Protein AF-A0A9C6TFQ4-F1 (afdb_monomer_lite)

Structure (mmCIF, N/CA/C/O backbone):
data_AF-A0A9C6TFQ4-F1
#
_entry.id   AF-A0A9C6TFQ4-F1
#
loop_
_atom_site.group_PDB
_atom_site.id
_atom_site.type_symbol
_atom_site.label_atom_id
_atom_site.label_alt_id
_atom_site.label_comp_id
_atom_site.label_asym_id
_atom_site.label_entity_id
_atom_site.label_seq_id
_atom_site.pdbx_PDB_ins_code
_atom_site.Cartn_x
_atom_site.Cartn_y
_atom_site.Cartn_z
_atom_site.occupancy
_atom_site.B_iso_or_equiv
_atom_site.auth_seq_id
_atom_site.auth_comp_id
_atom_site.auth_asym_id
_atom_site.auth_atom_id
_atom_site.pdbx_PDB_model_num
ATOM 1 N N . MET A 1 1 ? 15.669 5.619 -32.828 1.00 64.38 1 MET A N 1
ATOM 2 C CA . MET A 1 1 ? 15.003 5.202 -31.585 1.00 64.38 1 MET A CA 1
ATOM 3 C C . MET A 1 1 ? 15.464 3.792 -31.299 1.00 64.38 1 MET A C 1
ATOM 5 O O . MET A 1 1 ? 15.238 2.929 -32.144 1.00 64.38 1 MET A O 1
ATOM 9 N N . ASP A 1 2 ? 16.198 3.589 -30.209 1.00 92.56 2 ASP A N 1
ATOM 10 C CA . ASP A 1 2 ? 16.538 2.247 -29.743 1.00 92.56 2 ASP A CA 1
ATOM 11 C C . ASP A 1 2 ? 15.408 1.765 -28.828 1.00 92.56 2 ASP A C 1
ATOM 13 O O . ASP A 1 2 ? 15.268 2.222 -27.697 1.00 92.56 2 ASP A O 1
ATOM 17 N N . LEU A 1 3 ? 14.569 0.861 -29.337 1.00 94.62 3 LEU A N 1
ATOM 18 C CA . LEU A 1 3 ? 13.428 0.318 -28.595 1.00 94.62 3 LEU A CA 1
ATOM 19 C C . LEU A 1 3 ? 13.870 -0.354 -27.286 1.00 94.62 3 LEU A C 1
ATOM 21 O O . LEU A 1 3 ? 13.130 -0.377 -26.307 1.00 94.62 3 LEU A O 1
ATOM 25 N N . LYS A 1 4 ? 15.087 -0.906 -27.256 1.00 95.81 4 LYS A N 1
ATOM 26 C CA . LYS A 1 4 ? 15.625 -1.564 -26.066 1.00 95.81 4 LYS A CA 1
ATOM 27 C C . LYS A 1 4 ? 15.899 -0.563 -24.944 1.00 95.81 4 LYS A C 1
ATOM 29 O O . LYS A 1 4 ? 15.689 -0.892 -23.779 1.00 95.81 4 LYS A O 1
ATOM 34 N N . GLU A 1 5 ? 16.368 0.630 -25.296 1.00 95.88 5 GLU A N 1
ATOM 35 C CA . GLU A 1 5 ? 16.615 1.718 -24.352 1.00 95.88 5 GLU A CA 1
ATOM 36 C C . GLU A 1 5 ? 15.294 2.266 -23.797 1.00 95.88 5 GLU A C 1
ATOM 38 O O . GLU A 1 5 ? 15.150 2.388 -22.585 1.00 95.88 5 GLU A O 1
ATOM 43 N N . GLU A 1 6 ? 14.291 2.471 -24.654 1.00 96.19 6 GLU A N 1
ATOM 44 C CA . GLU A 1 6 ? 12.959 2.943 -24.248 1.00 96.19 6 GLU A CA 1
ATOM 45 C C . GLU A 1 6 ? 12.241 1.952 -23.319 1.00 96.19 6 GLU A C 1
ATOM 47 O O . GLU A 1 6 ? 11.694 2.347 -22.294 1.00 96.19 6 GLU A O 1
ATOM 52 N N . VAL A 1 7 ? 12.305 0.646 -23.608 1.00 97.00 7 VAL A N 1
ATOM 53 C CA . VAL A 1 7 ? 11.750 -0.394 -22.721 1.00 97.00 7 VAL A CA 1
ATO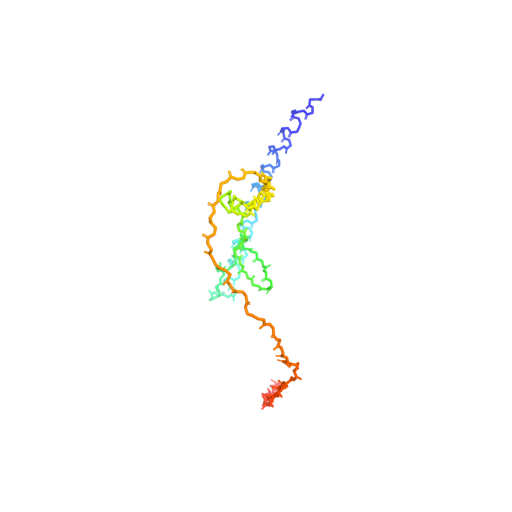M 54 C C . VAL A 1 7 ? 12.479 -0.435 -21.374 1.00 97.00 7 VAL A C 1
ATOM 56 O O . VAL A 1 7 ? 11.849 -0.685 -20.345 1.00 97.00 7 VAL A O 1
ATOM 59 N N . LYS A 1 8 ? 13.797 -0.193 -21.355 1.00 96.62 8 LYS A N 1
ATOM 60 C CA . LYS A 1 8 ? 14.565 -0.123 -20.106 1.00 96.62 8 LYS A CA 1
ATOM 61 C C . LYS A 1 8 ? 14.128 1.079 -19.269 1.00 96.62 8 LYS A C 1
ATOM 63 O O . LYS A 1 8 ? 13.849 0.890 -18.090 1.00 96.62 8 LYS A O 1
ATOM 68 N N . GLN A 1 9 ? 14.025 2.256 -19.886 1.00 96.69 9 GLN A N 1
ATOM 69 C CA . GLN A 1 9 ? 13.590 3.475 -19.208 1.00 96.69 9 GLN A CA 1
ATOM 70 C C . GLN A 1 9 ? 12.162 3.336 -18.676 1.00 96.69 9 GLN A C 1
ATOM 72 O O . GLN A 1 9 ? 11.925 3.588 -17.506 1.00 96.69 9 GLN A O 1
ATOM 77 N N . LEU A 1 10 ? 11.233 2.822 -19.488 1.00 97.25 10 LEU A N 1
ATOM 78 C CA . LEU A 1 10 ? 9.848 2.612 -19.065 1.00 97.25 10 LEU A CA 1
ATOM 79 C C . LEU A 1 10 ? 9.744 1.674 -17.855 1.00 97.25 10 LEU A C 1
ATOM 81 O O . LEU A 1 10 ? 8.888 1.864 -16.997 1.00 97.25 10 LEU A O 1
ATOM 85 N N . ARG A 1 11 ? 10.600 0.647 -17.780 1.00 97.12 11 ARG A N 1
ATOM 86 C CA . ARG A 1 11 ? 10.639 -0.253 -16.622 1.00 97.12 11 ARG A CA 1
ATOM 87 C C . ARG A 1 11 ? 11.129 0.462 -15.365 1.00 97.12 11 ARG A C 1
ATOM 89 O O . ARG A 1 11 ? 10.619 0.166 -14.294 1.00 97.12 11 ARG A O 1
ATOM 96 N N . GLU A 1 12 ? 12.124 1.332 -15.490 1.00 97.62 12 GLU A N 1
ATOM 97 C CA . GLU A 1 12 ? 12.639 2.139 -14.377 1.00 97.62 12 GLU A CA 1
ATOM 98 C C . GLU A 1 12 ? 11.568 3.131 -13.908 1.00 97.62 12 GLU A C 1
ATOM 100 O O . GLU A 1 12 ? 11.170 3.077 -12.750 1.00 97.62 12 GLU A O 1
ATOM 105 N N . ASP A 1 13 ? 10.981 3.896 -14.831 1.00 97.81 13 ASP A N 1
ATOM 106 C CA . ASP A 1 13 ? 9.906 4.849 -14.535 1.00 97.81 13 ASP A CA 1
ATOM 107 C C . ASP A 1 13 ? 8.687 4.167 -13.887 1.00 97.81 13 ASP A C 1
ATOM 109 O O . ASP A 1 13 ? 8.040 4.733 -13.008 1.00 97.81 13 ASP A O 1
ATOM 113 N N . TYR A 1 14 ? 8.357 2.941 -14.315 1.00 97.12 14 TYR A N 1
ATOM 114 C CA . TYR A 1 14 ? 7.276 2.160 -13.714 1.00 97.12 14 TYR A CA 1
ATOM 115 C C . TYR A 1 14 ? 7.581 1.773 -12.263 1.00 97.12 14 TYR A C 1
ATOM 117 O O . TYR A 1 14 ? 6.690 1.853 -11.424 1.00 97.12 14 TYR A O 1
ATOM 125 N N . VAL A 1 15 ? 8.817 1.361 -11.965 1.00 97.88 15 VAL A N 1
ATOM 126 C CA . VAL A 1 15 ? 9.231 1.006 -10.597 1.00 97.88 15 VAL A CA 1
ATOM 127 C C . VAL A 1 15 ? 9.208 2.239 -9.697 1.00 97.88 15 VAL A C 1
ATOM 129 O O . VAL A 1 15 ? 8.644 2.177 -8.608 1.00 97.88 15 VAL A O 1
ATOM 132 N N . ASP A 1 16 ? 9.736 3.366 -10.172 1.00 97.50 16 ASP A N 1
ATOM 133 C CA . ASP A 1 16 ? 9.722 4.629 -9.426 1.00 97.50 16 ASP A CA 1
ATOM 134 C C . ASP A 1 16 ? 8.280 5.097 -9.155 1.00 97.50 16 ASP A C 1
ATOM 136 O O . ASP A 1 16 ? 7.951 5.578 -8.068 1.00 97.50 16 ASP A O 1
ATOM 140 N N . LEU A 1 17 ? 7.383 4.925 -10.135 1.00 97.19 17 LEU A N 1
ATOM 141 C CA . LEU A 1 17 ? 5.963 5.224 -9.967 1.00 97.19 17 LEU A CA 1
ATOM 142 C C . LEU A 1 17 ? 5.293 4.285 -8.958 1.00 97.19 17 LEU A C 1
ATOM 144 O O . LEU A 1 17 ? 4.494 4.746 -8.146 1.00 97.19 17 LEU A O 1
ATOM 148 N N . GLU A 1 18 ? 5.585 2.986 -9.013 1.00 95.81 18 GLU A N 1
ATOM 149 C CA . GLU A 1 18 ? 5.056 1.995 -8.072 1.00 95.81 18 GLU A CA 1
ATOM 150 C C . GLU A 1 18 ? 5.460 2.337 -6.632 1.00 95.81 18 GLU A C 1
ATOM 152 O O . GLU A 1 18 ? 4.606 2.345 -5.745 1.00 95.81 18 GLU A O 1
ATOM 157 N N . GLU A 1 19 ? 6.723 2.713 -6.416 1.00 95.44 19 GLU A N 1
ATOM 158 C CA . GLU A 1 19 ? 7.224 3.159 -5.113 1.00 95.44 19 GLU A CA 1
ATOM 159 C C . GLU A 1 19 ? 6.525 4.443 -4.646 1.00 95.44 19 GLU A C 1
ATOM 161 O O . GLU A 1 19 ? 6.018 4.497 -3.524 1.00 95.44 19 GLU A O 1
ATOM 166 N N . SER A 1 20 ? 6.396 5.444 -5.524 1.00 96.19 20 SER A N 1
ATOM 167 C CA . SER A 1 20 ? 5.718 6.704 -5.197 1.00 96.19 20 SER A CA 1
ATOM 168 C C . SER A 1 20 ? 4.236 6.511 -4.854 1.00 96.19 20 SER A C 1
ATOM 170 O O . SER A 1 20 ? 3.717 7.143 -3.930 1.00 96.19 20 SER A O 1
ATOM 172 N N . VAL A 1 21 ? 3.536 5.630 -5.575 1.00 95.62 21 VAL A N 1
ATOM 173 C CA . VAL A 1 21 ? 2.132 5.304 -5.291 1.00 95.62 21 VAL A CA 1
ATOM 174 C C . VAL A 1 21 ? 2.008 4.554 -3.968 1.00 95.62 21 VAL A C 1
ATOM 176 O O . VAL A 1 21 ? 1.090 4.851 -3.198 1.00 95.62 21 VAL A O 1
ATOM 179 N N . ALA A 1 22 ? 2.905 3.607 -3.687 1.00 92.25 22 ALA A N 1
ATOM 180 C CA . ALA A 1 22 ? 2.913 2.875 -2.426 1.00 92.25 22 ALA A CA 1
ATOM 181 C C . ALA A 1 22 ? 3.126 3.822 -1.233 1.00 92.25 22 ALA A C 1
ATOM 183 O O . ALA A 1 22 ? 2.330 3.802 -0.293 1.00 92.25 22 ALA A O 1
ATOM 184 N N . GLU A 1 23 ? 4.120 4.711 -1.311 1.00 92.75 23 GLU A N 1
ATOM 185 C CA . GLU A 1 23 ? 4.397 5.723 -0.284 1.00 92.75 23 GLU A CA 1
ATOM 186 C C . GLU A 1 23 ? 3.202 6.664 -0.081 1.00 92.75 23 GLU A C 1
ATOM 188 O O . GLU A 1 23 ? 2.697 6.809 1.034 1.00 92.75 23 GLU A O 1
ATOM 193 N N . GLY A 1 24 ? 2.674 7.244 -1.163 1.00 94.06 24 GLY A N 1
ATOM 194 C CA . GLY A 1 24 ? 1.541 8.166 -1.073 1.00 94.06 24 GLY A CA 1
ATOM 195 C C . GLY A 1 24 ? 0.273 7.509 -0.517 1.00 94.06 24 GLY A C 1
ATOM 196 O O . GLY A 1 24 ? -0.500 8.142 0.206 1.00 94.06 24 GLY A O 1
ATOM 197 N N . THR A 1 25 ? 0.053 6.227 -0.816 1.00 92.69 25 THR A N 1
ATOM 198 C CA . THR A 1 25 ? -1.093 5.477 -0.285 1.00 92.69 25 THR A CA 1
ATOM 199 C C . THR A 1 25 ? -0.949 5.231 1.217 1.00 92.69 25 THR A C 1
ATOM 201 O O . THR A 1 25 ? -1.927 5.397 1.950 1.00 92.69 25 THR A O 1
ATOM 204 N N . GLU A 1 26 ? 0.256 4.900 1.688 1.00 92.56 26 GLU A N 1
ATOM 205 C CA . GLU A 1 26 ? 0.551 4.715 3.114 1.00 92.56 26 GLU A CA 1
ATOM 206 C C . GLU A 1 26 ? 0.307 6.005 3.910 1.00 92.56 26 GLU A C 1
ATOM 208 O O . GLU A 1 26 ? -0.384 5.997 4.932 1.00 92.56 26 GLU A O 1
ATOM 213 N N . GLU A 1 27 ? 0.790 7.147 3.413 1.00 94.00 27 GLU A N 1
ATOM 214 C CA . GLU A 1 27 ? 0.600 8.437 4.083 1.00 94.00 27 GLU A CA 1
ATOM 215 C C . GLU A 1 27 ? -0.883 8.795 4.249 1.00 94.00 27 GLU A C 1
ATOM 217 O O . GLU A 1 27 ? -1.334 9.174 5.338 1.00 94.00 27 GLU A O 1
ATOM 222 N N . VAL A 1 28 ? -1.667 8.648 3.175 1.00 94.19 28 VAL A N 1
ATOM 223 C CA . VAL A 1 28 ? -3.114 8.910 3.193 1.00 94.19 28 VAL A CA 1
ATOM 224 C C . VAL A 1 28 ? -3.823 7.979 4.172 1.00 94.19 28 VAL A C 1
ATOM 226 O O . VAL A 1 28 ? -4.741 8.400 4.891 1.00 94.19 28 VAL A O 1
ATOM 229 N N . PHE A 1 29 ? -3.403 6.720 4.223 1.00 93.75 29 PHE A N 1
ATOM 230 C CA . PHE A 1 29 ? -3.983 5.727 5.108 1.00 93.75 29 PHE A CA 1
ATOM 231 C C . PHE A 1 29 ? -3.728 6.049 6.585 1.00 93.75 29 PHE A C 1
ATOM 233 O O . PHE A 1 29 ? -4.666 6.063 7.389 1.00 93.75 29 PHE A O 1
ATOM 240 N N . GLU A 1 30 ? -2.499 6.415 6.941 1.00 93.62 30 GLU A N 1
ATOM 241 C CA . GLU A 1 30 ? -2.141 6.785 8.311 1.00 93.62 30 GLU A CA 1
ATOM 242 C C . GLU A 1 30 ? -2.819 8.085 8.771 1.00 93.62 30 GLU A C 1
ATOM 244 O O . GLU A 1 30 ? -3.251 8.201 9.923 1.00 93.62 30 GLU A O 1
ATOM 249 N N . ILE A 1 31 ? -3.001 9.061 7.876 1.00 95.25 31 ILE A N 1
ATOM 250 C CA . ILE A 1 31 ? -3.817 10.254 8.162 1.00 95.25 31 ILE A CA 1
ATOM 251 C C . ILE A 1 31 ? -5.276 9.858 8.418 1.00 95.25 31 ILE A C 1
ATOM 253 O O . ILE A 1 31 ? -5.895 10.328 9.376 1.00 95.25 31 ILE A O 1
ATOM 257 N N . SER A 1 32 ? -5.823 8.965 7.594 1.00 94.00 32 SER A N 1
ATOM 258 C CA . SER A 1 32 ? -7.202 8.494 7.731 1.00 94.00 32 SER A CA 1
ATOM 259 C C . SER A 1 32 ? -7.425 7.782 9.066 1.00 94.00 32 SER A C 1
ATOM 261 O O . SER A 1 32 ? -8.402 8.080 9.756 1.00 94.00 32 SER A O 1
ATOM 263 N N . LYS A 1 33 ? -6.492 6.922 9.500 1.00 94.31 33 LYS A N 1
ATOM 264 C CA . LYS A 1 33 ? -6.537 6.294 10.832 1.00 94.31 33 LYS A CA 1
ATOM 265 C C . LYS A 1 33 ? -6.561 7.318 11.959 1.00 94.31 33 LYS A C 1
ATOM 267 O O . LYS A 1 33 ? -7.372 7.188 12.874 1.00 94.31 33 LYS A O 1
ATOM 272 N N . LYS A 1 34 ? -5.716 8.351 11.889 1.00 94.31 34 LYS A N 1
ATOM 273 C CA . LYS A 1 34 ? -5.688 9.422 12.901 1.00 94.31 34 LYS A CA 1
ATOM 274 C C . LYS A 1 34 ? -7.034 10.136 12.989 1.00 94.31 34 LYS A C 1
ATOM 276 O O . LYS A 1 34 ? -7.530 10.356 14.089 1.00 94.31 34 LYS A O 1
ATOM 281 N N . HIS A 1 35 ? -7.663 10.450 11.856 1.00 96.50 35 HIS A N 1
ATOM 282 C CA . HIS A 1 35 ? -9.005 11.040 11.855 1.00 96.50 35 HIS A CA 1
ATOM 283 C C . HIS A 1 35 ? -10.062 10.102 12.451 1.00 96.50 35 HIS A C 1
ATOM 285 O O . HIS A 1 35 ? -10.910 10.553 13.219 1.00 96.50 35 HIS A O 1
ATOM 291 N N . VAL A 1 36 ? -10.001 8.803 12.149 1.00 95.81 36 VAL A N 1
ATOM 292 C CA . VAL A 1 36 ? -10.909 7.816 12.750 1.00 95.81 36 VAL A CA 1
ATOM 293 C C . VAL A 1 36 ? -10.715 7.747 14.266 1.00 95.81 36 VAL A C 1
ATOM 295 O O . VAL A 1 36 ? -11.704 7.775 14.988 1.00 95.81 36 VAL A O 1
ATOM 298 N N . GLN A 1 37 ? -9.476 7.752 14.767 1.00 95.88 37 GLN A N 1
ATOM 299 C CA . GLN A 1 37 ? -9.187 7.755 16.209 1.00 95.88 37 GLN A CA 1
ATOM 300 C C . GLN A 1 37 ? -9.671 9.024 16.923 1.00 95.88 37 GLN A C 1
ATOM 302 O O . GLN A 1 37 ? -10.019 8.967 18.097 1.00 95.88 37 GLN A O 1
ATOM 307 N N . VAL A 1 38 ? -9.742 10.166 16.232 1.00 96.62 38 VAL A N 1
ATOM 308 C CA . VAL A 1 38 ? -10.359 11.380 16.794 1.00 96.62 38 VAL A CA 1
ATOM 309 C C . VAL A 1 38 ? -11.859 11.180 17.037 1.00 96.62 38 VAL A C 1
ATOM 311 O O . VAL A 1 38 ? -12.385 11.671 18.033 1.00 96.62 38 VAL A O 1
ATOM 314 N N . LEU A 1 39 ? -12.552 10.458 16.150 1.00 96.50 39 LEU A N 1
ATOM 315 C CA . LEU A 1 39 ? -13.988 10.176 16.275 1.00 96.50 39 LEU A CA 1
ATOM 316 C C . LEU A 1 39 ? -14.285 8.974 17.183 1.00 96.50 39 LEU A C 1
ATOM 318 O O . LEU A 1 39 ? -15.324 8.939 17.839 1.00 96.50 39 LEU A O 1
ATOM 322 N N . ALA A 1 40 ? -13.391 7.990 17.198 1.00 96.94 40 ALA A N 1
ATOM 323 C CA . ALA A 1 40 ? -13.531 6.729 17.911 1.00 96.94 40 ALA A CA 1
ATOM 324 C C . ALA A 1 40 ? -12.169 6.309 18.504 1.00 96.94 40 ALA A C 1
ATOM 326 O O . ALA A 1 40 ? -11.477 5.473 17.918 1.00 96.94 40 ALA A O 1
ATOM 327 N N . PRO A 1 41 ? -11.762 6.883 19.653 1.00 93.94 41 PRO A N 1
ATOM 328 C CA . PRO A 1 41 ? -10.430 6.666 20.228 1.00 93.94 41 PRO A CA 1
ATO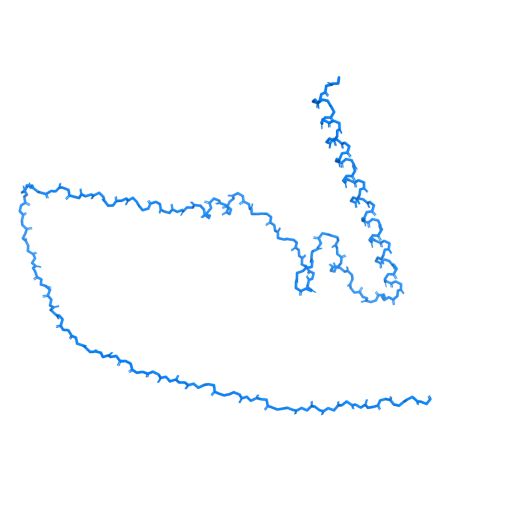M 329 C C . PRO A 1 41 ? -10.195 5.227 20.699 1.00 93.94 41 PRO A C 1
ATOM 331 O O . PRO A 1 41 ? -9.058 4.764 20.695 1.00 93.94 41 PRO A O 1
ATOM 334 N N . ASP A 1 42 ? -11.265 4.516 21.060 1.00 96.12 42 ASP A N 1
ATOM 335 C CA . ASP A 1 42 ? -11.208 3.135 21.552 1.00 96.12 42 ASP A CA 1
ATOM 336 C C . ASP A 1 42 ? -11.324 2.085 20.429 1.00 96.12 42 ASP A C 1
ATOM 338 O O . ASP A 1 42 ? -11.318 0.883 20.697 1.00 96.12 42 ASP A O 1
ATOM 342 N N . LEU A 1 43 ? -11.473 2.511 19.167 1.00 95.00 43 LEU A N 1
ATOM 343 C CA . LEU A 1 43 ? -11.623 1.594 18.040 1.00 95.00 43 LEU A CA 1
ATOM 344 C C . LEU A 1 43 ? -10.273 0.967 17.669 1.00 95.00 43 LEU A C 1
ATOM 346 O O . LEU A 1 43 ? -9.316 1.666 17.336 1.00 95.00 43 LEU A O 1
ATOM 350 N N . ASP A 1 44 ? -10.217 -0.365 17.662 1.00 92.56 44 ASP A N 1
ATOM 351 C CA . ASP A 1 44 ? -9.047 -1.097 17.186 1.00 92.56 44 ASP A CA 1
ATOM 352 C C . ASP A 1 44 ? -8.938 -1.010 15.656 1.00 92.56 44 ASP A C 1
ATOM 354 O O . ASP A 1 44 ? -9.733 -1.590 14.914 1.00 92.56 44 ASP A O 1
ATOM 358 N N . LEU A 1 45 ? -7.930 -0.274 15.188 1.00 91.19 45 LEU A N 1
ATOM 359 C CA . LEU A 1 45 ? -7.605 -0.126 13.769 1.00 91.19 45 LEU A CA 1
ATOM 360 C C . LEU A 1 45 ? -6.461 -1.046 13.328 1.00 91.19 45 LEU A C 1
ATOM 362 O O . LEU A 1 45 ? -6.054 -0.976 12.172 1.00 91.19 45 LEU A O 1
ATOM 366 N N . SER A 1 46 ? -5.937 -1.910 14.204 1.00 88.94 46 SER A N 1
ATOM 367 C CA . SER A 1 46 ? -4.888 -2.870 13.842 1.00 88.94 46 SER A CA 1
ATOM 368 C C . SER A 1 46 ? -5.277 -3.838 12.712 1.00 88.94 46 SER A C 1
ATOM 370 O O . SER A 1 46 ? -4.391 -4.186 11.925 1.00 88.94 46 SER A O 1
ATOM 372 N N . PRO A 1 47 ? -6.560 -4.233 12.527 1.00 90.31 47 PRO A N 1
ATOM 373 C CA . PRO A 1 47 ? -6.947 -5.037 11.371 1.00 90.31 47 PRO A CA 1
ATOM 374 C C . PRO A 1 47 ? -6.834 -4.267 10.051 1.00 90.31 47 PRO A C 1
ATOM 376 O O . PRO A 1 47 ? -6.655 -4.880 9.003 1.00 90.31 47 PRO A O 1
ATOM 379 N N . LEU A 1 48 ? -6.929 -2.935 10.087 1.00 89.88 48 LEU A N 1
ATOM 380 C CA . LEU A 1 48 ? -6.804 -2.070 8.922 1.00 89.88 48 LEU A CA 1
ATOM 381 C C . LEU A 1 48 ? -5.312 -1.820 8.660 1.00 89.88 48 LEU A C 1
ATOM 383 O O . LEU A 1 48 ? -4.718 -0.861 9.151 1.00 89.88 48 LEU A O 1
ATOM 387 N N . HIS A 1 49 ? -4.710 -2.697 7.865 1.00 89.69 49 HIS A N 1
ATOM 388 C CA . HIS A 1 49 ? -3.365 -2.536 7.317 1.00 89.69 49 HIS A CA 1
ATOM 389 C C . HIS A 1 49 ? -3.450 -2.667 5.789 1.00 89.69 49 HIS A C 1
ATOM 391 O O . HIS A 1 49 ? -4.213 -3.521 5.330 1.00 89.69 49 HIS A O 1
ATOM 397 N N . PRO A 1 50 ? -2.718 -1.861 5.000 1.00 87.19 50 PRO A N 1
ATOM 398 C CA . PRO A 1 50 ? -2.849 -1.854 3.539 1.00 87.19 50 PRO A CA 1
ATOM 399 C C . PRO A 1 50 ? -2.528 -3.209 2.904 1.00 87.19 50 PRO A C 1
ATOM 401 O O . PRO A 1 50 ? -3.165 -3.602 1.934 1.00 87.19 50 PRO A O 1
ATOM 404 N N . ASP A 1 51 ? -1.631 -3.978 3.520 1.00 88.81 51 ASP A N 1
ATOM 405 C CA . ASP A 1 51 ? -1.312 -5.344 3.083 1.00 88.81 51 ASP A CA 1
ATOM 406 C C . ASP A 1 51 ? -2.418 -6.377 3.343 1.00 88.81 51 ASP A C 1
ATOM 408 O O . ASP A 1 51 ? -2.257 -7.546 2.999 1.00 88.81 51 ASP A O 1
ATOM 412 N N . LYS A 1 52 ? -3.517 -6.021 4.013 1.00 91.56 52 LYS A N 1
ATOM 413 C CA . LYS A 1 52 ? -4.603 -6.961 4.309 1.00 91.56 52 LYS A CA 1
ATOM 414 C C . LYS A 1 52 ? -5.661 -6.908 3.222 1.00 91.56 52 LYS A C 1
ATOM 416 O O . LYS A 1 52 ? -5.995 -5.856 2.691 1.00 91.56 52 LYS A O 1
ATOM 421 N N . ILE A 1 53 ? -6.246 -8.064 2.943 1.00 92.12 53 ILE A N 1
ATOM 422 C CA . ILE A 1 53 ? -7.327 -8.205 1.970 1.00 92.12 53 ILE A CA 1
ATOM 423 C C . ILE A 1 53 ? -8.640 -8.522 2.674 1.00 92.12 53 ILE A C 1
ATOM 425 O O . ILE A 1 53 ? -8.655 -9.030 3.796 1.00 92.12 53 ILE A O 1
ATOM 429 N N . VAL A 1 54 ? -9.752 -8.253 1.995 1.00 93.94 54 VAL A N 1
ATOM 430 C CA . VAL A 1 54 ? -11.087 -8.612 2.477 1.00 93.94 54 VAL A CA 1
ATOM 431 C C . VAL A 1 54 ? -11.567 -9.863 1.749 1.00 93.94 54 VAL A C 1
ATOM 433 O O . VAL A 1 54 ? -11.687 -9.862 0.527 1.00 93.94 54 VAL A O 1
ATOM 436 N N . VAL A 1 55 ? -11.869 -10.919 2.504 1.00 94.69 55 VAL A N 1
ATOM 437 C CA . VAL A 1 55 ? -12.447 -12.177 2.009 1.00 94.69 55 VAL A CA 1
ATOM 438 C C . VAL A 1 55 ? -13.699 -12.470 2.826 1.00 94.69 55 VAL A C 1
ATOM 440 O O . VAL A 1 55 ? -13.635 -12.516 4.053 1.00 94.69 55 VAL A O 1
ATOM 443 N N . ASP A 1 56 ? -14.851 -12.609 2.165 1.00 95.25 56 ASP A N 1
ATOM 444 C CA . ASP A 1 56 ? -16.153 -12.854 2.810 1.00 95.25 56 ASP A CA 1
ATOM 445 C C . ASP A 1 56 ? -16.474 -11.869 3.955 1.00 95.25 56 ASP A C 1
ATOM 447 O O . ASP A 1 56 ? -16.973 -12.242 5.018 1.00 95.25 56 ASP A O 1
ATOM 451 N N . GLY A 1 57 ? -16.130 -10.591 3.762 1.00 94.31 57 GLY A N 1
ATOM 452 C CA . GLY A 1 57 ? -16.328 -9.531 4.758 1.00 94.31 57 GLY A CA 1
ATOM 453 C C . GLY A 1 57 ? -15.351 -9.558 5.941 1.00 94.31 57 GLY A C 1
ATOM 454 O O . GLY A 1 57 ? -15.495 -8.754 6.859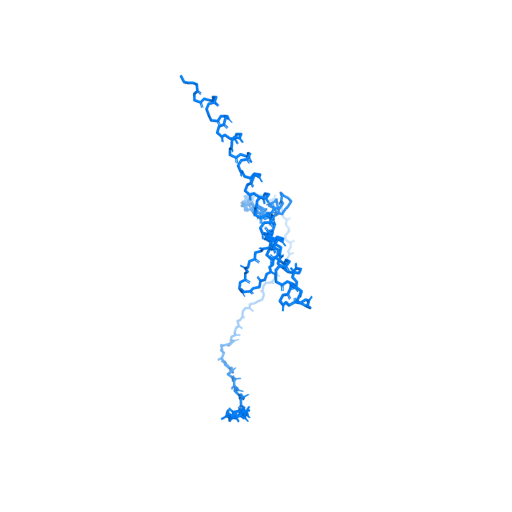 1.00 94.31 57 GLY A O 1
ATOM 455 N N . LYS A 1 58 ? -14.352 -10.447 5.938 1.00 94.00 58 LYS A N 1
ATOM 456 C CA . LYS A 1 58 ? -13.306 -10.533 6.964 1.00 94.00 58 LYS A CA 1
ATOM 457 C C . LYS A 1 58 ? -11.981 -10.012 6.432 1.00 94.00 58 LYS A C 1
ATOM 459 O O . LYS A 1 58 ? -11.606 -10.309 5.302 1.00 94.00 58 LYS A O 1
ATOM 464 N N . ILE A 1 59 ? -11.252 -9.285 7.272 1.00 94.31 59 ILE A N 1
ATOM 465 C CA . ILE A 1 59 ? -9.916 -8.794 6.940 1.00 94.31 59 ILE A CA 1
ATOM 466 C C . ILE A 1 59 ? -8.889 -9.883 7.273 1.00 94.31 59 ILE A C 1
ATOM 468 O O . ILE A 1 59 ? -8.790 -10.317 8.421 1.00 94.31 59 ILE A O 1
ATOM 472 N N . VAL A 1 60 ? -8.143 -10.346 6.270 1.00 94.19 60 VAL A N 1
ATOM 473 C CA . VAL A 1 60 ? -7.182 -11.455 6.378 1.00 94.19 60 VAL A CA 1
ATOM 474 C C . VAL A 1 60 ? -5.856 -11.112 5.698 1.00 94.19 60 VAL A C 1
ATOM 476 O O . VAL A 1 60 ? -5.768 -10.187 4.892 1.00 94.19 60 VAL A O 1
ATOM 479 N N . SER A 1 61 ? -4.796 -11.851 6.035 1.00 92.38 61 SER A N 1
ATOM 480 C CA . SER A 1 61 ? -3.539 -11.765 5.282 1.00 92.38 61 SER A CA 1
ATOM 481 C C . SER A 1 61 ? -3.726 -12.327 3.867 1.00 92.38 61 SER A C 1
ATOM 483 O O . SER A 1 61 ? -4.453 -13.314 3.714 1.00 92.38 61 SER A O 1
ATOM 485 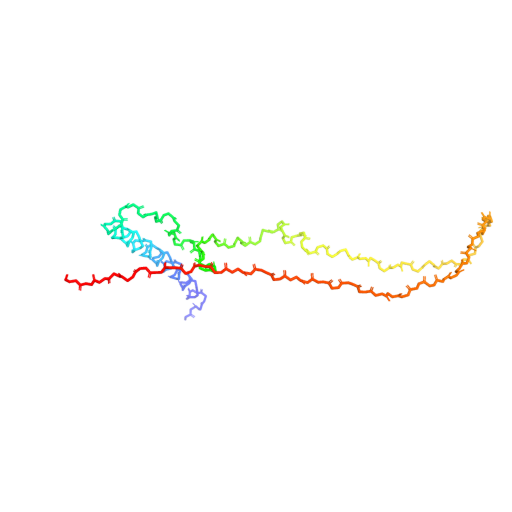N N . PRO A 1 62 ? -3.051 -11.764 2.851 1.00 90.31 62 PRO A N 1
ATOM 486 C CA . PRO A 1 62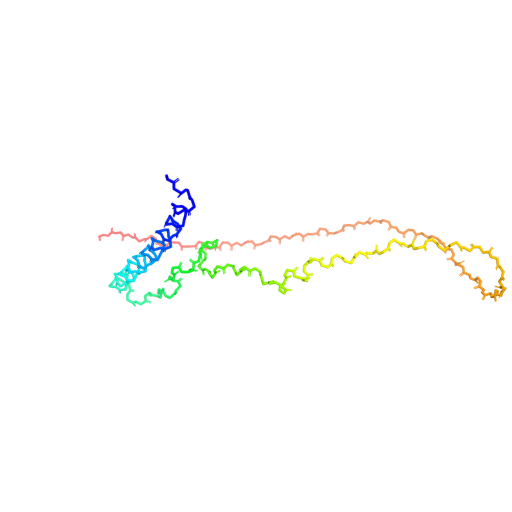 ? -3.059 -12.321 1.509 1.00 90.31 62 PRO A CA 1
ATOM 487 C C . PRO A 1 62 ? -2.530 -13.760 1.525 1.00 90.31 62 PRO A C 1
ATOM 489 O O . PRO A 1 62 ? -1.623 -14.070 2.312 1.00 90.31 62 PRO A O 1
ATOM 492 N N . PRO A 1 63 ? -3.058 -14.647 0.666 1.00 87.00 63 PRO A N 1
ATOM 493 C CA . PRO A 1 63 ? -2.483 -15.972 0.491 1.00 87.00 63 PRO A CA 1
ATOM 494 C C . PRO A 1 63 ? -1.028 -15.839 0.028 1.00 87.00 63 PRO A C 1
ATOM 496 O O . PRO A 1 63 ? -0.732 -15.093 -0.905 1.00 87.00 63 PRO A O 1
ATOM 499 N N . HIS A 1 64 ? -0.115 -16.552 0.692 1.00 80.88 64 HIS A N 1
ATOM 500 C CA . HIS A 1 64 ? 1.273 -16.598 0.246 1.00 80.88 64 HIS A CA 1
ATOM 501 C C . HIS A 1 64 ? 1.370 -17.372 -1.072 1.00 80.88 64 HIS A C 1
ATOM 503 O O . HIS A 1 64 ? 0.689 -18.393 -1.226 1.00 80.88 64 HIS A O 1
ATOM 509 N N . PRO A 1 65 ? 2.209 -16.921 -2.021 1.00 79.75 65 PRO A N 1
ATOM 510 C CA . PRO A 1 65 ? 2.520 -17.732 -3.182 1.00 79.75 65 PRO A CA 1
ATOM 511 C C . PRO A 1 65 ? 3.158 -19.050 -2.716 1.00 79.75 65 PRO A C 1
ATOM 513 O O . PRO A 1 65 ? 3.953 -19.039 -1.769 1.00 79.75 65 PRO A O 1
ATOM 516 N N . PRO A 1 66 ? 2.812 -20.181 -3.354 1.00 75.06 66 PRO A N 1
ATOM 517 C CA . PRO A 1 66 ? 3.366 -21.470 -2.984 1.00 75.06 66 PRO A CA 1
ATOM 518 C C . PRO A 1 66 ? 4.881 -21.448 -3.159 1.00 75.06 66 PRO A C 1
ATOM 520 O O . PRO A 1 66 ? 5.413 -20.959 -4.158 1.00 75.06 66 PRO A O 1
ATOM 523 N N . THR A 1 67 ? 5.576 -21.994 -2.174 1.00 78.94 67 THR A N 1
ATOM 524 C CA . THR A 1 67 ? 7.027 -22.151 -2.223 1.00 78.94 67 THR A CA 1
ATOM 525 C C . THR A 1 67 ? 7.408 -23.313 -3.144 1.00 78.94 67 THR A C 1
ATOM 527 O O . THR A 1 67 ? 6.657 -24.280 -3.292 1.00 78.94 67 THR A O 1
ATOM 530 N N . ASP A 1 68 ? 8.606 -23.276 -3.739 1.00 78.06 68 ASP A N 1
ATOM 531 C CA . ASP A 1 68 ? 9.102 -24.358 -4.612 1.00 78.06 68 ASP A CA 1
ATOM 532 C C . ASP A 1 68 ? 9.046 -25.747 -3.944 1.00 78.06 68 ASP A C 1
ATOM 534 O O . ASP A 1 68 ? 8.832 -26.765 -4.606 1.00 78.06 68 ASP A O 1
ATOM 538 N N . SER A 1 69 ? 9.186 -25.801 -2.616 1.00 71.56 69 SER A N 1
ATOM 539 C CA . SER A 1 69 ? 9.049 -27.022 -1.810 1.00 71.56 69 SER A CA 1
ATOM 540 C C . SER A 1 69 ? 7.631 -27.612 -1.842 1.00 71.56 69 SER A C 1
ATOM 542 O O . SER A 1 69 ? 7.466 -28.834 -1.902 1.00 71.56 69 SER A O 1
ATOM 544 N N . GLU A 1 70 ? 6.605 -26.761 -1.834 1.00 76.12 70 GLU A N 1
ATOM 545 C CA . GLU A 1 70 ? 5.195 -27.162 -1.905 1.00 76.12 70 GLU A CA 1
ATOM 546 C C . GLU A 1 70 ? 4.830 -27.606 -3.327 1.00 76.12 70 GLU A C 1
ATOM 548 O O . GLU A 1 70 ? 4.195 -28.648 -3.514 1.00 76.12 70 GLU A O 1
ATOM 553 N N . LEU A 1 71 ? 5.333 -26.890 -4.340 1.00 71.19 71 LEU A N 1
ATOM 554 C CA . LEU A 1 71 ? 5.155 -27.243 -5.753 1.00 71.19 71 LEU A CA 1
ATOM 555 C C . LEU A 1 71 ? 5.808 -28.592 -6.100 1.00 71.19 71 LEU A C 1
ATOM 557 O O . LEU A 1 71 ? 5.229 -29.400 -6.830 1.00 71.19 71 LEU A O 1
ATOM 561 N N . LYS A 1 72 ? 6.987 -28.881 -5.534 1.00 70.19 72 LYS A N 1
ATOM 562 C CA . LYS A 1 72 ? 7.725 -30.134 -5.772 1.00 70.19 72 LYS A CA 1
ATOM 563 C C . LYS A 1 72 ? 6.993 -31.379 -5.267 1.00 70.19 72 LYS A C 1
ATOM 565 O O . LYS A 1 72 ? 7.185 -32.463 -5.819 1.00 70.19 72 LYS A O 1
ATOM 570 N N . THR A 1 73 ? 6.157 -31.235 -4.243 1.00 62.28 73 THR A N 1
ATOM 571 C CA . THR A 1 73 ? 5.410 -32.354 -3.649 1.00 62.28 73 THR A CA 1
ATOM 572 C C . THR A 1 73 ? 4.074 -32.582 -4.363 1.00 62.28 73 THR A C 1
ATOM 574 O O . THR A 1 73 ? 3.643 -33.723 -4.506 1.00 62.28 73 THR A O 1
ATOM 577 N N . ALA A 1 74 ? 3.458 -31.526 -4.907 1.00 62.00 74 ALA A N 1
ATOM 578 C CA . ALA A 1 74 ? 2.200 -31.616 -5.653 1.00 62.00 74 ALA A CA 1
ATOM 579 C C . ALA A 1 74 ? 2.332 -32.301 -7.032 1.00 62.00 74 ALA A C 1
ATOM 581 O O . ALA A 1 74 ? 1.344 -32.781 -7.583 1.00 62.00 74 ALA A O 1
ATOM 582 N N . GLY A 1 75 ? 3.546 -32.362 -7.594 1.00 59.91 75 GLY A N 1
ATOM 583 C CA . GLY A 1 75 ? 3.819 -32.919 -8.925 1.00 59.91 75 GLY A CA 1
ATOM 584 C C . GLY A 1 75 ? 4.254 -34.388 -8.970 1.00 59.91 75 GLY A C 1
ATOM 585 O O . GLY A 1 75 ? 4.453 -34.917 -10.064 1.00 59.91 75 GLY A O 1
ATOM 586 N N . GLN A 1 76 ? 4.411 -35.077 -7.833 1.00 60.44 76 GLN A N 1
ATOM 587 C CA . GLN A 1 76 ? 4.806 -36.492 -7.832 1.00 60.44 76 GLN A CA 1
ATOM 588 C C . GLN A 1 76 ? 3.600 -37.396 -8.094 1.00 60.44 76 GLN A C 1
ATOM 590 O O . GLN A 1 76 ? 3.151 -38.158 -7.242 1.00 60.44 76 GLN A O 1
ATOM 595 N N . ARG A 1 77 ? 3.082 -37.340 -9.323 1.00 62.53 77 ARG A N 1
ATOM 596 C CA . ARG A 1 77 ? 2.336 -38.463 -9.881 1.00 62.53 77 ARG A CA 1
ATOM 597 C C . ARG A 1 77 ? 3.307 -39.641 -9.867 1.00 62.53 77 ARG A C 1
ATOM 599 O O . ARG A 1 77 ? 4.265 -39.633 -10.638 1.00 62.53 77 ARG A O 1
ATOM 606 N N . LEU A 1 78 ? 3.093 -40.619 -8.982 1.00 61.75 78 LEU A N 1
ATOM 607 C CA . LEU A 1 78 ? 3.680 -41.942 -9.160 1.00 61.75 78 LEU A CA 1
ATOM 608 C C . LEU A 1 78 ? 3.308 -42.359 -10.582 1.00 61.75 78 LEU A C 1
ATOM 610 O O . LEU A 1 78 ? 2.144 -42.625 -10.881 1.00 61.75 78 LEU A O 1
ATOM 614 N N . VAL A 1 79 ? 4.280 -42.316 -11.489 1.00 58.53 79 VAL A N 1
ATOM 615 C CA . VAL A 1 79 ? 4.164 -43.018 -12.755 1.00 58.53 79 VAL A CA 1
ATOM 616 C C . VAL A 1 79 ? 4.219 -44.477 -12.341 1.00 58.53 79 VAL A C 1
ATOM 618 O O . VAL A 1 79 ? 5.294 -45.028 -12.125 1.00 58.53 79 VAL A O 1
ATOM 621 N N . GLU A 1 80 ? 3.045 -45.053 -12.097 1.00 61.88 80 GLU A N 1
ATOM 622 C CA . GLU A 1 80 ? 2.879 -46.492 -12.001 1.00 61.88 80 GLU A CA 1
ATOM 623 C C . GLU A 1 80 ? 3.369 -47.043 -13.337 1.00 61.88 80 GLU A C 1
ATOM 625 O O . GLU A 1 80 ? 2.738 -46.866 -14.383 1.00 61.88 80 GLU A O 1
ATOM 630 N N . SER A 1 81 ? 4.590 -47.573 -13.316 1.00 56.12 81 SER A N 1
ATOM 631 C CA . SER A 1 81 ? 5.185 -48.244 -14.457 1.00 56.12 81 SER A CA 1
ATOM 632 C C . SER A 1 81 ? 4.202 -49.316 -14.927 1.00 56.12 81 SER A C 1
ATOM 634 O O . SER A 1 81 ? 3.746 -50.100 -14.091 1.00 56.12 81 SER A O 1
ATOM 636 N N . PRO A 1 82 ? 3.872 -49.381 -16.229 1.00 65.81 82 PRO A N 1
ATOM 637 C CA . PRO A 1 82 ? 3.035 -50.448 -16.755 1.00 65.81 82 PRO A CA 1
ATOM 638 C C . PRO A 1 82 ? 3.586 -51.813 -16.315 1.00 65.81 82 PRO A C 1
ATOM 640 O O . PRO A 1 82 ? 4.810 -51.993 -16.356 1.00 65.81 82 PRO A O 1
ATOM 643 N N . PRO A 1 83 ? 2.735 -52.762 -15.880 1.00 55.66 83 PRO A N 1
ATOM 644 C CA . PRO A 1 83 ? 3.193 -54.085 -15.485 1.00 55.66 83 PRO A CA 1
ATOM 645 C C . PRO A 1 83 ? 3.967 -54.701 -16.650 1.00 55.66 83 PRO A C 1
ATOM 647 O O . PRO A 1 83 ? 3.426 -54.871 -17.743 1.00 55.66 83 PRO A O 1
ATOM 650 N N . GLN A 1 84 ? 5.253 -54.989 -16.430 1.00 47.81 84 GLN A N 1
ATOM 651 C CA . GLN A 1 84 ? 6.032 -55.762 -17.386 1.00 47.81 84 GLN A CA 1
ATOM 652 C C . GLN A 1 84 ? 5.377 -57.135 -17.501 1.00 47.81 84 GLN A C 1
ATOM 654 O O . GLN A 1 84 ? 5.293 -57.890 -16.533 1.00 47.81 84 GLN A O 1
ATOM 659 N N . GLU A 1 85 ? 4.865 -57.403 -18.694 1.00 50.19 85 GLU A N 1
ATOM 660 C CA . GLU A 1 85 ? 4.287 -58.669 -19.101 1.00 50.19 85 GLU A CA 1
ATOM 661 C C . GLU A 1 85 ? 5.326 -59.772 -18.855 1.00 50.19 85 GLU A C 1
ATOM 663 O O . GLU A 1 85 ? 6.384 -59.820 -19.489 1.00 50.19 85 GLU A O 1
ATOM 668 N N . VAL A 1 86 ? 5.057 -60.620 -17.859 1.00 50.72 86 VAL A N 1
ATOM 669 C CA . VAL A 1 86 ? 5.846 -61.818 -17.572 1.00 50.72 86 VAL A CA 1
ATOM 670 C C . VAL A 1 86 ? 5.633 -62.778 -18.736 1.00 50.72 86 VAL A C 1
ATOM 672 O O . VAL A 1 86 ? 4.681 -63.553 -18.757 1.00 50.72 86 VAL A O 1
ATOM 675 N N . VAL A 1 87 ? 6.526 -62.716 -19.721 1.00 43.53 87 VAL A N 1
ATOM 676 C CA . VAL A 1 87 ? 6.679 -63.781 -20.708 1.00 43.53 87 VAL A CA 1
ATOM 677 C C . VAL A 1 87 ? 7.502 -64.887 -20.057 1.00 43.53 87 VAL A C 1
ATOM 679 O O . VAL A 1 87 ? 8.719 -64.798 -19.923 1.00 43.53 87 VAL A O 1
ATOM 682 N N . ALA A 1 88 ? 6.815 -65.937 -19.643 1.00 49.72 88 ALA A N 1
ATOM 683 C CA . ALA A 1 88 ? 7.369 -67.256 -19.364 1.00 49.72 88 ALA A CA 1
ATOM 684 C C . ALA A 1 88 ? 6.306 -68.257 -19.857 1.00 49.72 88 ALA A C 1
ATOM 686 O O . ALA A 1 88 ? 5.124 -67.908 -19.777 1.00 49.72 88 ALA A O 1
ATOM 687 N N . PRO A 1 89 ? 6.645 -69.475 -20.334 1.00 50.31 89 PRO A N 1
ATOM 688 C CA . PRO A 1 89 ? 7.561 -70.346 -19.584 1.00 50.31 89 PRO A CA 1
ATOM 689 C C . PRO A 1 89 ? 8.349 -71.400 -20.396 1.00 50.31 89 PRO A C 1
ATOM 691 O O . PRO A 1 89 ? 7.831 -71.953 -21.352 1.00 50.31 89 PRO A O 1
ATOM 694 N N . GLU A 1 90 ? 9.530 -71.812 -19.919 1.00 37.44 90 GLU A N 1
ATOM 695 C CA . GLU A 1 90 ? 9.868 -73.247 -19.894 1.00 37.44 90 GLU A CA 1
ATOM 696 C C . GLU A 1 90 ? 10.633 -73.610 -18.609 1.00 37.44 90 GLU A C 1
ATOM 698 O O . GLU A 1 90 ? 11.703 -73.087 -18.309 1.00 37.44 90 GLU A O 1
ATOM 703 N N . GLU A 1 91 ? 9.957 -74.472 -17.846 1.00 45.28 91 GLU A N 1
ATOM 704 C CA . GLU A 1 91 ? 10.408 -75.482 -16.886 1.00 45.28 91 GLU A CA 1
ATOM 705 C C . GLU A 1 91 ? 11.596 -75.198 -15.954 1.00 45.28 91 GLU A C 1
ATOM 707 O O . GLU A 1 91 ? 12.744 -75.376 -16.335 1.00 45.28 91 GLU A O 1
ATOM 712 N N . VAL A 1 92 ? 11.310 -75.018 -14.655 1.00 37.03 92 VAL A N 1
ATOM 713 C CA . VAL A 1 92 ? 11.628 -76.064 -13.663 1.00 37.03 92 VAL A CA 1
ATOM 714 C C . VAL A 1 92 ? 10.529 -76.094 -12.596 1.00 37.03 92 VAL A C 1
ATOM 716 O O . VAL A 1 92 ? 9.920 -75.091 -12.236 1.00 37.03 92 VAL A O 1
ATOM 719 N N . MET A 1 93 ? 10.257 -77.316 -12.177 1.00 39.53 93 MET A N 1
ATOM 720 C CA . MET A 1 93 ? 9.089 -77.841 -11.501 1.00 39.53 93 MET A CA 1
ATOM 721 C C . MET A 1 93 ? 8.897 -77.450 -10.027 1.00 39.53 93 MET A C 1
ATOM 723 O O . MET A 1 93 ? 9.814 -76.981 -9.356 1.00 39.53 93 MET A O 1
ATOM 727 N N . LEU A 1 94 ? 7.714 -77.881 -9.552 1.00 40.41 94 LEU A N 1
ATOM 728 C CA . LEU A 1 94 ? 7.267 -78.231 -8.188 1.00 40.41 94 LEU A CA 1
ATOM 729 C C . LEU A 1 94 ? 6.246 -77.217 -7.626 1.00 40.41 94 LEU A C 1
ATOM 731 O O . LEU A 1 94 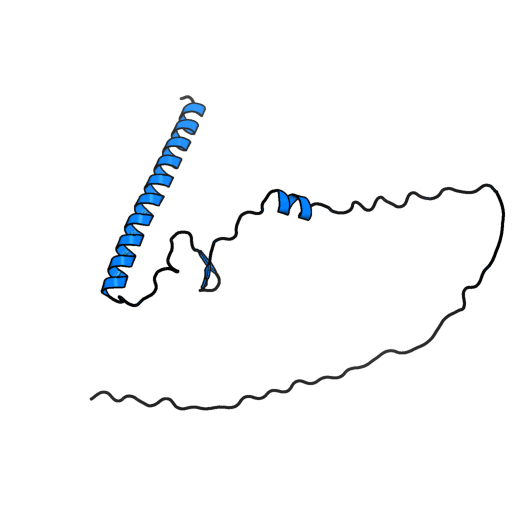? 6.604 -76.136 -7.184 1.00 40.41 94 LEU A O 1
ATOM 735 N N . SER A 1 95 ? 4.928 -77.436 -7.801 1.00 36.00 95 SER A N 1
ATOM 736 C CA . SER A 1 95 ? 4.058 -78.352 -7.007 1.00 36.00 95 SER A CA 1
ATOM 737 C C . SER A 1 95 ? 4.210 -78.080 -5.504 1.00 36.00 95 SER A C 1
ATOM 739 O O . SER A 1 95 ? 5.311 -78.211 -4.993 1.00 36.00 95 SER A O 1
ATOM 741 N N . SER A 1 96 ? 3.235 -77.704 -4.680 1.00 37.72 96 SER A N 1
ATOM 742 C CA . SER A 1 96 ? 1.767 -77.803 -4.611 1.00 37.72 96 SER A CA 1
ATOM 743 C C . SER A 1 96 ? 1.334 -76.724 -3.581 1.00 37.72 96 SER A C 1
ATOM 745 O O . SER A 1 96 ? 2.169 -76.242 -2.829 1.00 37.72 96 SER A O 1
ATOM 747 N N . SER A 1 97 ? 0.098 -76.263 -3.414 1.00 45.12 97 SER A N 1
ATOM 748 C CA . SER A 1 97 ? -1.159 -76.993 -3.347 1.00 45.12 97 SER A CA 1
ATOM 749 C C . SER A 1 97 ? -2.317 -75.996 -3.412 1.00 45.12 97 SER A C 1
ATOM 751 O O . SER A 1 97 ? -2.311 -74.958 -2.756 1.00 45.12 97 SER A O 1
ATOM 753 N N . LEU A 1 98 ? -3.320 -76.368 -4.197 1.00 39.84 98 LEU A N 1
ATOM 754 C CA . LEU A 1 98 ? -4.614 -75.721 -4.363 1.00 39.84 98 LEU A CA 1
ATOM 755 C C . LEU A 1 98 ? -5.393 -75.651 -3.040 1.00 39.84 98 LEU A C 1
ATOM 757 O O . LEU A 1 98 ? -5.374 -76.618 -2.281 1.00 39.84 98 LEU A O 1
ATOM 761 N N . GLN A 1 99 ? -6.179 -74.586 -2.852 1.00 42.88 99 GLN A N 1
ATOM 762 C CA . GLN A 1 99 ? -7.647 -74.694 -2.815 1.00 42.88 99 GLN A CA 1
ATOM 763 C C . GLN A 1 99 ? -8.327 -73.307 -2.813 1.00 42.88 99 GLN A C 1
ATOM 765 O O . GLN A 1 99 ? -8.158 -72.546 -1.864 1.00 42.88 99 GLN A O 1
ATOM 770 N N . PRO A 1 100 ? -9.160 -72.989 -3.822 1.00 43.56 100 PRO A N 1
ATOM 771 C CA . PRO A 1 100 ? -10.195 -71.970 -3.715 1.00 43.56 100 PRO A CA 1
ATOM 772 C C . PRO A 1 100 ? -11.500 -72.630 -3.246 1.00 43.56 100 PRO A C 1
ATOM 774 O O . PRO A 1 100 ? -11.917 -73.651 -3.798 1.00 43.56 100 PRO A O 1
ATOM 777 N N . LYS A 1 101 ? -12.166 -72.058 -2.237 1.00 34.53 101 LYS A N 1
ATOM 778 C CA . LYS A 1 101 ? -13.532 -72.457 -1.871 1.00 34.53 101 LYS A CA 1
ATOM 779 C C . LYS A 1 101 ? -14.529 -71.389 -2.316 1.00 34.53 101 LYS A C 1
ATOM 781 O O . LYS A 1 101 ? -14.304 -70.199 -2.139 1.00 34.53 101 LYS A O 1
ATOM 786 N N . ALA A 1 102 ? -15.581 -71.895 -2.946 1.00 37.28 102 ALA A N 1
ATOM 787 C CA . ALA A 1 102 ? -16.595 -71.223 -3.738 1.00 37.28 102 ALA A CA 1
ATOM 788 C C . ALA A 1 102 ? -17.521 -70.236 -2.989 1.00 37.28 102 ALA A C 1
ATOM 790 O O . ALA A 1 102 ? -17.663 -70.287 -1.770 1.00 37.28 102 ALA A O 1
ATOM 791 N N . THR A 1 103 ? -18.147 -69.402 -3.830 1.00 38.56 103 THR A N 1
ATOM 792 C CA . THR A 1 103 ? -19.356 -68.542 -3.753 1.00 38.56 103 THR A CA 1
ATOM 793 C C . THR A 1 103 ? -20.591 -69.195 -3.081 1.00 38.56 103 THR A C 1
ATOM 795 O O . THR A 1 103 ? -20.487 -70.370 -2.725 1.00 38.56 103 THR A O 1
ATOM 798 N N . PRO A 1 104 ? -21.808 -68.585 -3.008 1.00 51.12 104 PRO A N 1
ATOM 799 C CA . PRO A 1 104 ? -22.318 -67.199 -3.193 1.00 51.12 104 PRO A CA 1
ATOM 800 C C . PRO A 1 104 ? -23.235 -66.753 -2.001 1.00 51.12 104 PRO A C 1
ATOM 802 O O . PRO A 1 104 ? -23.264 -67.448 -0.991 1.00 51.12 104 PRO A O 1
ATOM 805 N N . THR A 1 105 ? -23.994 -65.642 -2.138 1.00 35.81 105 THR A N 1
ATOM 806 C CA . THR A 1 105 ? -25.409 -65.456 -1.674 1.00 35.81 105 THR A CA 1
ATOM 807 C C . THR A 1 105 ? -25.715 -64.177 -0.859 1.00 35.81 105 THR A C 1
ATOM 809 O O . THR A 1 105 ? -25.092 -63.964 0.172 1.00 35.81 105 THR A O 1
ATOM 812 N N . GLU A 1 106 ? -26.714 -63.417 -1.369 1.00 38.72 106 GLU A N 1
ATOM 813 C CA . GLU A 1 106 ? -27.695 -62.472 -0.746 1.00 38.72 106 GLU A CA 1
ATOM 814 C C . GLU A 1 106 ? -27.191 -61.373 0.219 1.00 38.72 106 GLU A C 1
ATOM 816 O O . GLU A 1 106 ? -26.270 -61.574 0.987 1.00 38.72 106 GLU A O 1
ATOM 821 N N . GLU A 1 107 ? -27.710 -60.142 0.266 1.00 36.00 107 GLU A N 1
ATOM 822 C CA . GLU A 1 107 ? -29.074 -59.627 0.073 1.00 36.00 107 GLU A CA 1
ATOM 823 C C . GLU A 1 107 ? -28.993 -58.087 -0.113 1.00 36.00 107 GLU A C 1
ATOM 825 O O . GLU A 1 107 ? -28.062 -57.447 0.379 1.00 36.00 107 GLU A O 1
ATOM 830 N N . ASN A 1 108 ? -29.941 -57.480 -0.832 1.00 42.84 108 ASN A N 1
ATOM 831 C CA . ASN A 1 108 ? -30.052 -56.021 -1.045 1.00 42.84 108 ASN A CA 1
ATOM 832 C C . ASN A 1 108 ? -30.951 -55.357 0.055 1.00 42.84 108 ASN A C 1
ATOM 834 O O . ASN A 1 108 ? -31.469 -56.077 0.902 1.00 42.84 108 ASN A O 1
ATOM 838 N N . PRO A 1 109 ? -31.131 -54.011 0.091 1.00 60.88 109 PRO A N 1
ATOM 839 C CA . PRO A 1 109 ? -31.277 -53.158 1.296 1.00 60.88 109 PRO A CA 1
ATOM 840 C C . PRO A 1 109 ? -32.760 -52.881 1.684 1.00 60.88 109 PRO A C 1
ATOM 842 O O . PRO A 1 109 ? -33.632 -53.395 0.980 1.00 60.88 109 PRO A O 1
ATOM 845 N N . PRO A 1 110 ? -33.120 -52.077 2.731 1.00 47.28 110 PRO A N 1
ATOM 846 C CA . PRO A 1 110 ? -33.201 -50.600 2.582 1.00 47.28 110 PRO A CA 1
ATOM 847 C C . PRO A 1 110 ? -33.121 -49.718 3.879 1.00 47.28 110 PRO A C 1
ATOM 849 O O . PRO A 1 110 ? -33.289 -50.179 5.000 1.00 47.28 110 PRO A O 1
ATOM 852 N N . THR A 1 111 ? -32.906 -48.406 3.668 1.00 47.81 111 THR A N 1
ATOM 853 C CA . THR A 1 111 ? -33.464 -47.206 4.365 1.00 47.81 111 THR A CA 1
ATOM 854 C C . THR A 1 111 ? -33.579 -47.099 5.900 1.00 47.81 111 THR A C 1
ATOM 856 O O . THR A 1 111 ? -34.288 -47.871 6.532 1.00 47.81 111 THR A O 1
ATOM 859 N N . SER A 1 112 ? -33.135 -45.956 6.452 1.00 41.34 112 SER A N 1
ATOM 860 C CA . SER A 1 112 ? -33.900 -45.246 7.497 1.00 41.34 112 SER A CA 1
ATOM 861 C C . SER A 1 112 ? -33.664 -43.730 7.452 1.00 41.34 112 SER A C 1
ATOM 863 O O . SER A 1 112 ? -32.561 -43.251 7.702 1.00 41.34 112 SER A O 1
ATOM 865 N N . SER A 1 113 ? -34.735 -42.999 7.136 1.00 48.25 113 SER A N 1
ATOM 866 C CA . SER A 1 113 ? -34.924 -41.556 7.328 1.00 48.25 113 SER A CA 1
ATOM 867 C C . SER A 1 113 ? -34.881 -41.152 8.806 1.00 48.25 113 SER A C 1
ATOM 869 O O . SER A 1 113 ? -35.250 -41.966 9.652 1.00 48.25 113 SER A O 1
ATOM 871 N N . ALA A 1 114 ? -34.544 -39.886 9.089 1.00 42.72 114 ALA A N 1
ATOM 872 C CA . ALA A 1 114 ? -35.418 -38.911 9.773 1.00 42.72 114 ALA A CA 1
ATOM 873 C C . ALA A 1 114 ? -34.622 -37.681 10.270 1.00 42.72 114 ALA A C 1
ATOM 875 O O . ALA A 1 114 ? -33.834 -37.784 11.207 1.00 42.72 114 ALA A O 1
ATOM 876 N N . GLU A 1 115 ? -34.886 -36.508 9.685 1.00 47.44 115 GLU A N 1
ATOM 877 C CA . GLU A 1 115 ? -34.957 -35.253 10.457 1.00 47.44 115 GLU A CA 1
ATOM 878 C C . GLU A 1 115 ? -36.194 -35.319 11.381 1.00 47.44 115 GLU A C 1
ATOM 880 O O . GLU A 1 115 ? -37.134 -36.067 11.085 1.00 47.44 115 GLU A O 1
ATOM 885 N N . PRO A 1 116 ? -36.226 -34.566 12.496 1.00 51.41 116 PRO A N 1
ATOM 886 C CA . PRO A 1 116 ? -36.946 -33.292 12.424 1.00 51.41 116 PRO A CA 1
ATOM 887 C C . PRO A 1 116 ? -36.347 -32.147 13.265 1.00 51.41 116 PRO A C 1
ATOM 889 O O . PRO A 1 116 ? -35.926 -32.317 14.406 1.00 51.41 116 PRO A O 1
ATOM 892 N N . ASP A 1 117 ? -36.354 -30.972 12.641 1.00 47.91 117 ASP A N 1
ATOM 893 C CA . ASP A 1 117 ? -36.940 -29.700 13.090 1.00 47.91 117 ASP A CA 1
ATOM 894 C C . ASP A 1 117 ? -37.178 -29.460 14.598 1.00 47.91 117 ASP A C 1
ATOM 896 O O . ASP A 1 117 ? -37.884 -30.215 15.269 1.00 47.91 117 ASP A O 1
ATOM 900 N N . SER A 1 118 ? -36.681 -28.319 15.094 1.00 47.34 118 SER A N 1
ATOM 901 C CA . SER A 1 118 ? -37.253 -27.580 16.233 1.00 47.34 118 SER A CA 1
ATOM 902 C C . SER A 1 118 ? -36.684 -26.154 16.315 1.00 47.34 118 SER A C 1
ATOM 904 O O . SER A 1 118 ? -35.622 -25.921 16.888 1.00 47.34 118 SER A O 1
ATOM 906 N N . SER A 1 119 ? -37.437 -25.181 15.791 1.00 47.66 119 SER A N 1
ATOM 907 C CA . SER A 1 119 ? -37.517 -23.816 16.353 1.00 47.66 119 SER A CA 1
ATOM 908 C C . SER A 1 119 ? -38.707 -23.745 17.324 1.00 47.66 119 SER A C 1
ATOM 910 O O . SER A 1 119 ? -39.681 -24.470 17.109 1.00 47.66 119 SER A O 1
ATOM 912 N N . PRO A 1 120 ? -38.692 -22.888 18.370 1.00 47.91 120 PRO A N 1
ATOM 913 C CA . PRO A 1 120 ? -39.496 -21.658 18.261 1.00 47.91 120 PRO A CA 1
ATOM 914 C C . PRO A 1 120 ? -39.012 -20.416 19.062 1.00 47.91 120 PRO A C 1
ATOM 916 O O . PRO A 1 120 ? -38.487 -20.514 20.164 1.00 47.91 120 PRO A O 1
ATOM 919 N N . ALA A 1 121 ? -39.293 -19.249 18.465 1.00 47.97 121 ALA A N 1
ATOM 920 C CA . ALA A 1 121 ? -39.821 -17.976 19.000 1.00 47.97 121 ALA A CA 1
ATOM 921 C C . ALA A 1 121 ? -39.354 -17.354 20.345 1.00 47.97 121 ALA A C 1
ATOM 923 O O . ALA A 1 121 ? -39.597 -17.898 21.416 1.00 47.97 121 ALA A O 1
ATOM 924 N N . HIS A 1 122 ? -38.894 -16.092 20.263 1.00 45.78 122 HIS A N 1
ATOM 925 C CA . HIS A 1 122 ? -39.277 -14.945 21.124 1.00 45.78 122 HIS A CA 1
ATOM 926 C C . HIS A 1 122 ? -38.632 -13.671 20.524 1.00 45.78 122 HIS A C 1
ATOM 928 O O . HIS A 1 122 ? -37.415 -13.545 20.523 1.00 45.78 122 HIS A O 1
ATOM 934 N N . ASP A 1 123 ? -39.305 -12.823 19.743 1.00 50.41 123 ASP A N 1
ATOM 935 C CA . ASP A 1 123 ? -40.276 -11.776 20.106 1.00 50.41 123 ASP A CA 1
ATOM 936 C C . ASP A 1 123 ? -39.963 -11.034 21.416 1.00 50.41 123 ASP A C 1
ATOM 938 O O . ASP A 1 123 ? -40.224 -11.585 22.484 1.00 50.41 123 ASP A O 1
ATOM 942 N N . GLN A 1 124 ? -39.377 -9.828 21.313 1.00 53.31 124 GLN A N 1
ATOM 943 C CA . GLN A 1 124 ? -39.852 -8.553 21.896 1.00 53.31 124 GLN A CA 1
ATOM 944 C C . GLN A 1 124 ? -38.921 -7.396 21.471 1.00 53.31 124 GLN A C 1
ATOM 946 O O . GLN A 1 124 ? -37.755 -7.345 21.857 1.00 53.31 124 GLN A O 1
ATOM 951 N N . ASN A 1 125 ? -39.448 -6.441 20.700 1.00 52.16 125 ASN A N 1
ATOM 952 C CA . ASN A 1 125 ? -38.797 -5.164 20.389 1.00 52.16 125 ASN A CA 1
ATOM 953 C C . ASN A 1 125 ? -39.585 -4.032 21.076 1.00 52.16 125 ASN A C 1
ATOM 955 O O . ASN A 1 125 ? -40.749 -3.832 20.715 1.00 52.16 125 ASN A O 1
ATOM 959 N N . PRO A 1 126 ? -39.033 -3.294 22.057 1.00 59.06 126 PRO A N 1
ATOM 960 C CA . PRO A 1 126 ? -39.736 -2.160 22.628 1.00 59.06 126 PRO A CA 1
ATOM 961 C C . PRO A 1 126 ? -39.564 -0.904 21.765 1.00 59.06 126 PRO A C 1
ATOM 963 O O . PRO A 1 126 ? -38.470 -0.415 21.493 1.00 59.06 126 PRO A O 1
ATOM 966 N N . LEU A 1 127 ? -40.723 -0.386 21.379 1.00 53.25 127 LEU A N 1
ATOM 967 C CA . LEU A 1 127 ? -41.014 0.912 20.789 1.00 53.25 127 LEU A CA 1
ATOM 968 C C . LEU A 1 127 ? -40.381 2.059 21.609 1.00 53.25 127 LEU A C 1
ATOM 970 O O . LEU A 1 127 ? -40.809 2.317 22.734 1.00 53.25 127 LEU A O 1
ATOM 974 N N . ILE A 1 128 ? -39.399 2.777 21.053 1.00 60.56 128 ILE A N 1
ATOM 975 C CA . ILE A 1 128 ? -38.903 4.035 21.638 1.00 60.56 128 ILE A CA 1
ATOM 976 C C . ILE A 1 128 ? -39.694 5.189 21.016 1.00 60.56 128 ILE A C 1
ATOM 978 O O . ILE A 1 128 ? -39.558 5.490 19.831 1.00 60.56 128 ILE A O 1
ATOM 982 N N . GLY A 1 129 ? -40.562 5.798 21.824 1.00 50.56 129 GLY A N 1
ATOM 983 C CA . GLY A 1 129 ? -41.268 7.031 21.495 1.00 50.56 129 GLY A CA 1
ATOM 984 C C . GLY A 1 129 ? -40.348 8.245 21.615 1.00 50.56 129 GLY A C 1
ATOM 985 O O . GLY A 1 129 ? -39.605 8.370 22.586 1.00 50.56 129 GLY A O 1
ATOM 986 N N . TYR A 1 130 ? -40.423 9.140 20.633 1.00 51.44 130 TYR A N 1
ATOM 987 C CA . TYR A 1 130 ? -39.859 10.485 20.708 1.00 51.44 130 TYR A CA 1
ATOM 988 C C . TYR A 1 130 ? -40.925 11.445 21.251 1.00 51.44 130 TYR A C 1
ATOM 990 O O . TYR A 1 130 ? -42.036 11.495 20.718 1.00 51.44 130 TYR A O 1
ATOM 998 N N . VAL A 1 131 ? -40.568 12.200 22.292 1.00 61.75 131 VAL A N 1
ATOM 999 C CA . VAL A 1 131 ? -41.182 13.484 22.668 1.00 61.75 131 VAL A CA 1
ATOM 1000 C C . VAL A 1 131 ? -40.085 14.532 22.595 1.00 61.75 131 VAL A C 1
ATOM 1002 O O . VAL A 1 131 ? -38.975 14.220 23.084 1.00 61.75 131 VAL A O 1
#

Radius of gyration: 35.92 Å; chains: 1; bounding box: 58×92×54 Å

Foldseek 3Di:
DPVVVVVVVVVVVVVVVVVVVVVVVVVVQVVVVVVVCVVPVPDDCVLVDPQWDADPNDTHHDDDDDDPVRVVVVPPPPPPDPPDPPDDDDDDDDDDDDDDDDDDDDDDDDDDDDDDDDDDDDDDDDDDDDD

Sequence (131 aa):
MDLKEEVKQLREDYVDLEESVAEGTEEVFEISKKHVQVLAPDLDLSPLHPDKIVVDGKIVSPPHPPTDSELKTAGQRLVESPPQEVVAPEEVMLSSSLQPKATPTEENPPTSSAEPDSSPAHDQNPLIGYV

Secondary structure (DSSP, 8-state):
--HHHHHHHHHHHHHHHHHHHHHHHHHHHHHHHHHHHHH-TT---TT--TT-EEETTEEEPPPPPPPHHHHHHHT-----PPP------------------------------------------------

Organism: Arachis duranensis (NCBI:txid130453)

pLDDT: mean 72.3, std 22.63, range [34.53, 97.88]